Protein AF-A0A161MAV0-F1 (afdb_monomer)

Organism: Triatoma infestans (NCBI:txid30076)

pLDDT: mean 73.03, std 14.01, range [43.97, 93.0]

Mean predicted aligned error: 13.86 Å

Sequence (117 aa):
DIHTITRIKTATDKIKSKGMSLGLSEDTFGGTLKSGIAQFVALEMTRGSGRDNRAVSRYLPWLYNAPSTIQQGPREFLDCVAHMRLLSWLLIGALTHSALHSSPCFPVPQEASCHIA

Foldseek 3Di:
DVVVVVVVVVVLVVVVVVCPPPVDDPVCSVVVVLLQVLLVVLVVQVVPDDPPSVSCCVPVVVVVPDDDPPDDDPVVVVVVVVSVVSVVSNVSSNVVCCCVPPPHPPDQPPVCPVVPD

Radius of gyration: 18.52 Å; Cα contacts (8 Å, |Δi|>4): 48; chains: 1; bounding box: 43×50×41 Å

InterPr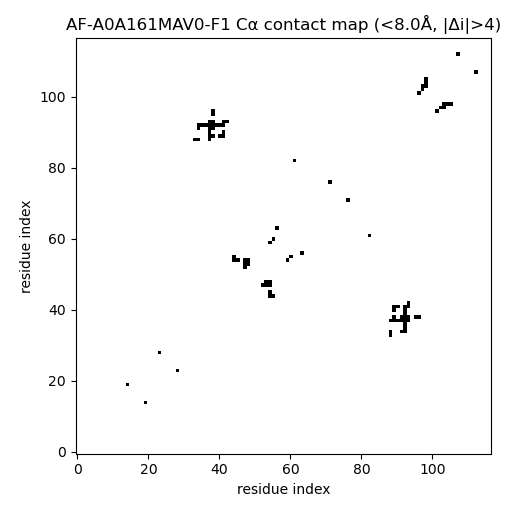o domains:
  IPR024855 UNC79 [PTHR21696] (1-117)
  IPR060043 UNC79, C-terminal domain [PF26723] (1-117)

Nearest PDB structures (foldseek):
  7w7g-assembly1_A  TM=6.757E-01  e=6.136E-06  Mus musculus

Secondary structure (DSSP, 8-state):
-HHHHHHHHHHHHHHHHTT------HHHHHHHHHHHHHHHHHHHHHHT-STT-HHHHHH-GGGGSPPPSS---HHHHHHHHHHHHHHHHHHHHHHHHHHHHSS--PPPPGGGGGG--

Structure (mmCIF, N/CA/C/O backbone):
data_AF-A0A161MAV0-F1
#
_entry.id   AF-A0A161MAV0-F1
#
loop_
_atom_site.group_PDB
_atom_site.id
_atom_site.type_symbol
_atom_site.label_atom_id
_atom_site.label_alt_id
_atom_site.label_comp_id
_atom_site.label_asym_id
_atom_site.label_entity_id
_atom_site.label_seq_id
_atom_site.pdbx_PDB_ins_code
_atom_site.Cartn_x
_atom_site.Cartn_y
_atom_site.Cartn_z
_atom_site.occupancy
_atom_site.B_iso_or_equiv
_atom_site.auth_seq_id
_atom_site.auth_comp_id
_atom_site.auth_asym_id
_atom_site.auth_atom_id
_atom_site.pdbx_PDB_model_num
ATOM 1 N N . ASP A 1 1 ? 2.713 -20.238 11.258 1.00 58.09 1 ASP A N 1
ATOM 2 C CA . ASP A 1 1 ? 3.651 -21.311 10.890 1.00 58.09 1 ASP A CA 1
ATOM 3 C C . ASP A 1 1 ? 5.071 -20.744 10.816 1.00 58.09 1 ASP A C 1
ATOM 5 O O . ASP A 1 1 ? 5.354 -19.909 9.961 1.00 58.09 1 ASP A O 1
ATOM 9 N N . ILE A 1 2 ? 5.936 -21.127 11.762 1.00 73.00 2 ILE A N 1
ATOM 10 C CA . ILE A 1 2 ? 7.314 -20.609 11.907 1.00 73.00 2 ILE A CA 1
ATOM 11 C C . ILE A 1 2 ? 8.143 -20.903 10.651 1.00 73.00 2 ILE A C 1
ATOM 13 O O . ILE A 1 2 ? 8.999 -20.112 10.259 1.00 73.00 2 ILE A O 1
ATOM 17 N N . HIS A 1 3 ? 7.825 -21.997 9.965 1.00 62.56 3 HIS A N 1
ATOM 18 C CA . HIS A 1 3 ? 8.533 -22.441 8.776 1.00 62.56 3 HIS A CA 1
ATOM 19 C C . HIS A 1 3 ? 8.392 -21.461 7.603 1.00 62.56 3 HIS A C 1
ATOM 21 O O . HIS A 1 3 ? 9.337 -21.241 6.839 1.00 62.56 3 HIS A O 1
ATOM 27 N N . THR A 1 4 ? 7.227 -20.825 7.484 1.00 69.19 4 THR A N 1
ATOM 28 C CA . THR A 1 4 ? 6.960 -19.788 6.483 1.00 69.19 4 THR A CA 1
ATOM 29 C C . THR A 1 4 ? 7.768 -18.514 6.764 1.00 69.19 4 THR A C 1
ATOM 31 O O . THR A 1 4 ? 8.375 -17.953 5.853 1.00 69.19 4 THR A O 1
ATOM 34 N N . ILE A 1 5 ? 7.863 -18.101 8.033 1.00 66.88 5 ILE A N 1
ATOM 35 C CA . ILE A 1 5 ? 8.639 -16.920 8.453 1.00 66.88 5 ILE A CA 1
ATOM 36 C C . ILE A 1 5 ? 10.134 -17.131 8.187 1.00 66.88 5 ILE A C 1
ATOM 38 O O . ILE A 1 5 ? 10.798 -16.253 7.632 1.00 66.88 5 ILE A O 1
ATOM 42 N N . THR A 1 6 ? 10.657 -18.317 8.503 1.00 73.31 6 THR A N 1
ATOM 43 C CA . 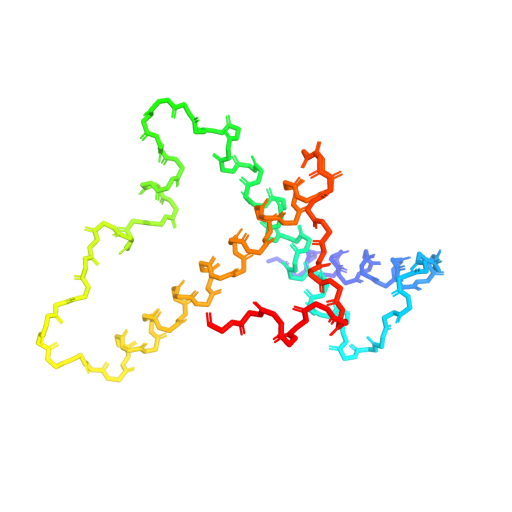THR A 1 6 ? 12.056 -18.669 8.232 1.00 73.31 6 THR A CA 1
ATOM 44 C C . THR A 1 6 ? 12.365 -18.611 6.738 1.00 73.31 6 THR A C 1
ATOM 46 O O . THR A 1 6 ? 13.380 -18.043 6.347 1.00 73.31 6 THR A O 1
ATOM 49 N N . ARG A 1 7 ? 11.463 -19.104 5.880 1.00 66.69 7 ARG A N 1
ATOM 50 C CA . ARG A 1 7 ? 11.635 -19.046 4.418 1.00 66.69 7 ARG A CA 1
ATOM 51 C C . ARG A 1 7 ? 11.658 -17.618 3.878 1.00 66.69 7 ARG A C 1
ATOM 53 O O . ARG A 1 7 ? 12.477 -17.325 3.009 1.00 66.69 7 ARG A O 1
ATOM 60 N N . ILE A 1 8 ? 10.808 -16.738 4.406 1.00 70.62 8 ILE A N 1
ATOM 61 C CA . ILE A 1 8 ? 10.791 -15.314 4.041 1.00 70.62 8 ILE A CA 1
ATOM 62 C C . ILE A 1 8 ? 12.113 -14.649 4.437 1.00 70.62 8 ILE A C 1
ATOM 64 O O . ILE A 1 8 ? 12.695 -13.913 3.639 1.00 70.62 8 ILE A O 1
ATOM 68 N N . LYS A 1 9 ? 12.632 -14.958 5.631 1.00 71.44 9 LYS A N 1
ATOM 69 C CA . LYS A 1 9 ? 13.924 -14.446 6.101 1.00 71.44 9 LYS A CA 1
ATOM 70 C C . LYS A 1 9 ? 15.078 -14.931 5.218 1.00 71.44 9 LYS A C 1
ATOM 72 O O . LYS A 1 9 ? 15.847 -14.121 4.721 1.00 71.44 9 LYS A O 1
ATOM 77 N N . THR A 1 10 ? 15.125 -16.223 4.894 1.00 73.44 10 THR A N 1
ATOM 78 C CA . THR A 1 10 ? 16.160 -16.772 4.003 1.00 73.44 10 THR A CA 1
ATOM 79 C C . THR A 1 10 ? 16.077 -16.211 2.579 1.00 73.44 10 THR A C 1
ATOM 81 O O . THR A 1 10 ? 17.105 -15.992 1.941 1.00 73.44 10 THR A O 1
ATOM 84 N N . ALA A 1 11 ? 14.873 -15.969 2.052 1.00 70.50 11 ALA A N 1
ATOM 85 C CA . ALA A 1 11 ? 14.700 -15.318 0.753 1.00 70.50 11 ALA A CA 1
ATOM 86 C C . ALA A 1 11 ? 15.204 -13.866 0.783 1.00 70.50 11 ALA A C 1
ATOM 88 O O . ALA A 1 11 ? 15.892 -13.431 -0.137 1.00 70.50 11 ALA A O 1
ATOM 89 N N . THR A 1 12 ? 14.926 -13.160 1.879 1.00 63.47 12 THR A N 1
ATOM 90 C CA . THR A 1 12 ? 15.392 -11.794 2.143 1.00 63.47 12 THR A CA 1
ATOM 91 C C . THR A 1 12 ? 16.921 -11.720 2.205 1.00 63.47 12 THR A C 1
ATOM 93 O O . THR A 1 12 ? 17.530 -10.901 1.516 1.00 63.47 12 THR A O 1
ATOM 96 N N . ASP A 1 13 ? 17.555 -12.642 2.931 1.00 66.31 13 ASP A N 1
ATOM 97 C CA . ASP A 1 13 ? 19.016 -12.735 3.034 1.00 66.31 13 ASP A CA 1
ATOM 98 C C . ASP A 1 13 ? 19.674 -13.070 1.682 1.00 66.31 13 ASP A C 1
ATOM 100 O O . ASP A 1 13 ? 20.731 -12.534 1.344 1.00 66.31 13 ASP A O 1
ATOM 104 N N . LYS A 1 14 ? 19.030 -13.903 0.852 1.00 65.75 14 LYS A N 1
ATOM 105 C CA . LYS A 1 14 ? 19.507 -14.208 -0.510 1.00 65.75 14 LYS A CA 1
ATOM 106 C C . LYS A 1 14 ? 19.402 -13.021 -1.467 1.00 65.75 14 LYS A C 1
ATOM 108 O O . LYS A 1 14 ? 20.247 -12.886 -2.349 1.00 65.75 14 LYS A O 1
ATOM 113 N N . ILE A 1 15 ? 18.387 -12.169 -1.317 1.00 63.81 15 ILE A N 1
ATOM 114 C CA . ILE A 1 15 ? 18.270 -10.925 -2.094 1.00 63.81 15 ILE A CA 1
ATOM 115 C C . ILE A 1 15 ? 19.390 -9.954 -1.686 1.00 63.81 15 ILE A C 1
ATOM 117 O O . ILE A 1 15 ? 20.016 -9.357 -2.561 1.00 63.81 15 ILE A O 1
ATOM 121 N N . LYS A 1 16 ? 19.715 -9.882 -0.384 1.00 57.41 16 LYS A N 1
ATOM 122 C CA . LYS A 1 16 ? 20.852 -9.110 0.154 1.00 57.41 16 LYS A CA 1
ATOM 123 C C . LYS A 1 16 ? 22.197 -9.595 -0.407 1.00 57.41 16 LYS A C 1
ATOM 125 O O . LYS A 1 16 ? 23.026 -8.775 -0.790 1.00 57.41 16 LYS A O 1
ATOM 130 N N . SER A 1 17 ? 22.410 -10.912 -0.508 1.00 55.41 17 SER A N 1
ATOM 131 C CA . SER A 1 17 ? 23.691 -11.481 -0.960 1.00 55.41 17 SER A CA 1
ATOM 132 C C . SER A 1 17 ? 23.916 -11.417 -2.474 1.00 55.41 17 SER A C 1
ATOM 134 O O . SER A 1 17 ? 25.057 -11.501 -2.920 1.00 55.41 17 SER A O 1
ATOM 136 N N . LYS A 1 18 ? 22.852 -11.314 -3.282 1.00 54.06 18 LYS A N 1
ATOM 137 C CA . LYS A 1 18 ? 22.948 -11.331 -4.753 1.00 54.06 18 LYS A CA 1
ATOM 138 C C . LYS A 1 18 ? 23.296 -9.985 -5.387 1.00 54.06 18 LYS A C 1
ATOM 140 O O . LYS A 1 18 ? 23.322 -9.910 -6.611 1.00 54.06 18 LYS A O 1
ATOM 145 N N . GLY A 1 19 ? 23.568 -8.950 -4.590 1.00 47.38 19 GLY A N 1
ATOM 146 C CA . GLY A 1 19 ? 24.048 -7.671 -5.112 1.00 47.38 19 GLY A CA 1
ATOM 147 C C . GLY A 1 19 ? 23.122 -7.080 -6.175 1.00 47.38 19 GLY A C 1
ATOM 148 O O . GLY A 1 19 ? 23.603 -6.485 -7.134 1.00 47.38 19 GLY A O 1
ATOM 149 N N . MET A 1 20 ? 21.801 -7.260 -6.035 1.00 46.12 20 MET A N 1
ATOM 150 C CA . MET A 1 20 ? 20.849 -6.476 -6.815 1.00 46.12 20 MET A CA 1
ATOM 151 C C . MET A 1 20 ? 21.056 -5.034 -6.354 1.00 46.12 20 MET A C 1
ATOM 153 O O . MET A 1 20 ? 20.668 -4.664 -5.246 1.00 46.12 20 MET A O 1
ATOM 157 N N . SER A 1 21 ? 21.820 -4.283 -7.140 1.00 43.97 21 SER A N 1
ATOM 158 C CA . SER A 1 21 ? 22.362 -2.972 -6.810 1.00 43.97 21 SER A CA 1
ATOM 159 C C . SER A 1 21 ? 21.252 -1.923 -6.756 1.00 43.97 21 SER A C 1
ATOM 161 O O . SER A 1 21 ? 21.164 -1.060 -7.622 1.00 43.97 21 SER A O 1
ATOM 163 N N . LEU A 1 22 ? 20.386 -1.984 -5.745 1.00 49.78 22 LEU A N 1
ATOM 164 C CA . LEU A 1 22 ? 19.522 -0.853 -5.409 1.00 49.78 22 LEU A CA 1
ATOM 165 C C . LEU A 1 22 ? 20.225 0.152 -4.479 1.00 49.78 22 LEU A C 1
ATOM 167 O O . LEU A 1 22 ? 19.621 1.159 -4.138 1.00 49.78 22 LEU A O 1
ATOM 171 N N . GLY A 1 23 ? 21.481 -0.082 -4.067 1.00 44.66 23 GLY A N 1
ATOM 172 C CA . GLY A 1 23 ? 22.222 0.874 -3.231 1.00 44.66 23 GLY A CA 1
ATOM 173 C C . GLY A 1 23 ? 21.481 1.236 -1.938 1.00 44.66 23 GLY A C 1
ATOM 174 O O . GLY A 1 23 ? 21.492 2.386 -1.517 1.00 44.66 23 GLY A O 1
ATOM 175 N N . LEU A 1 24 ? 20.762 0.280 -1.344 1.00 47.09 24 LEU A N 1
ATOM 176 C CA . LEU A 1 24 ? 19.890 0.551 -0.205 1.00 47.09 24 LEU A CA 1
ATOM 177 C C . LEU A 1 24 ? 20.675 0.401 1.093 1.00 47.09 24 LEU A C 1
ATOM 179 O O . LEU A 1 24 ? 21.183 -0.684 1.381 1.00 47.09 24 LEU A O 1
ATOM 183 N N . SER A 1 25 ? 20.723 1.477 1.884 1.00 56.69 25 SER A N 1
ATOM 184 C CA . SER A 1 25 ? 21.110 1.409 3.298 1.00 56.69 25 SER A CA 1
ATOM 185 C C . SER A 1 25 ? 20.221 0.397 4.033 1.00 56.69 25 SER A C 1
ATOM 187 O O . SER A 1 25 ? 19.073 0.160 3.633 1.00 56.69 25 SER A O 1
ATOM 189 N N . GLU A 1 26 ? 20.716 -0.181 5.129 1.00 59.69 26 GLU A N 1
ATOM 190 C CA . GLU A 1 26 ? 19.939 -1.092 5.985 1.00 59.69 26 GLU A CA 1
ATOM 191 C C . GLU A 1 26 ? 18.624 -0.433 6.460 1.00 59.69 26 GLU A C 1
ATOM 193 O O . GLU A 1 26 ? 17.582 -1.088 6.527 1.00 59.69 26 GLU A O 1
ATOM 198 N N . ASP A 1 27 ? 18.639 0.895 6.617 1.00 65.81 27 ASP A N 1
ATOM 199 C CA . ASP A 1 27 ? 17.485 1.732 6.969 1.00 65.81 27 ASP A CA 1
ATOM 200 C C . ASP A 1 27 ? 16.407 1.802 5.870 1.00 65.81 27 ASP A C 1
ATOM 202 O O . ASP A 1 27 ? 15.226 2.025 6.144 1.00 65.81 27 ASP A O 1
ATOM 206 N N . THR A 1 28 ? 16.786 1.611 4.604 1.00 63.78 28 THR A N 1
ATOM 207 C CA . THR A 1 28 ? 15.900 1.788 3.436 1.00 63.78 28 THR A CA 1
ATOM 208 C C . THR A 1 28 ? 15.335 0.461 2.925 1.00 63.78 28 THR A C 1
ATOM 210 O O . THR A 1 28 ? 14.320 0.433 2.216 1.00 63.78 28 THR A O 1
ATOM 213 N N . PHE A 1 29 ? 15.951 -0.660 3.311 1.00 72.12 29 PHE A N 1
ATOM 214 C CA . PHE A 1 29 ? 15.557 -1.997 2.869 1.00 72.12 29 PHE A CA 1
ATOM 215 C C . PHE A 1 29 ? 14.097 -2.322 3.223 1.00 72.12 29 PHE A C 1
ATOM 217 O O . PHE A 1 29 ? 13.315 -2.731 2.361 1.00 72.12 29 PHE A O 1
ATOM 224 N N . GLY A 1 30 ? 13.697 -2.067 4.473 1.00 75.56 30 GLY A N 1
ATOM 225 C CA . GLY A 1 30 ? 12.327 -2.312 4.930 1.00 75.56 30 GLY A CA 1
ATOM 226 C C . GLY A 1 30 ? 11.283 -1.473 4.184 1.00 75.56 30 GLY A C 1
ATOM 227 O O . GLY A 1 30 ? 10.181 -1.957 3.919 1.00 75.56 30 GLY A O 1
ATOM 228 N N . GLY A 1 31 ? 11.630 -0.239 3.806 1.00 78.12 31 GLY A N 1
ATOM 229 C CA . GLY A 1 31 ? 10.773 0.634 2.999 1.00 78.12 31 GLY A CA 1
ATOM 230 C C . GLY A 1 31 ? 10.607 0.124 1.567 1.00 78.12 31 GLY A C 1
ATOM 231 O O . GLY A 1 31 ? 9.488 0.059 1.061 1.00 78.12 31 GLY A O 1
ATOM 232 N N . THR A 1 32 ? 11.699 -0.324 0.945 1.00 76.75 32 THR A N 1
ATOM 233 C CA . THR A 1 32 ? 11.671 -0.867 -0.423 1.00 76.75 32 THR A CA 1
ATOM 234 C C . THR A 1 32 ? 10.879 -2.169 -0.496 1.00 76.75 32 THR A C 1
ATOM 236 O O . THR A 1 32 ? 10.048 -2.336 -1.387 1.00 76.75 32 THR A O 1
ATOM 239 N N . LEU A 1 33 ? 11.067 -3.068 0.475 1.00 82.00 33 LEU A N 1
ATOM 240 C CA . LEU A 1 33 ? 10.298 -4.310 0.554 1.00 82.00 33 LEU A CA 1
ATOM 241 C C . LEU A 1 33 ? 8.795 -4.031 0.705 1.00 82.00 33 LEU A C 1
ATOM 243 O O . LEU A 1 33 ? 7.986 -4.629 -0.004 1.00 82.00 33 LEU A O 1
ATOM 247 N N . LYS A 1 34 ? 8.416 -3.093 1.584 1.00 79.31 34 LYS A N 1
ATOM 248 C CA . LYS A 1 34 ? 7.017 -2.658 1.733 1.00 79.31 34 LYS A CA 1
ATOM 249 C C . LYS A 1 34 ? 6.456 -2.088 0.432 1.00 79.31 34 LYS A C 1
ATOM 251 O O . LYS A 1 34 ? 5.334 -2.432 0.074 1.00 79.31 34 LYS A O 1
ATOM 256 N N . SER A 1 35 ? 7.238 -1.277 -0.281 1.00 78.56 35 SER A N 1
ATOM 257 C CA . SER A 1 35 ? 6.847 -0.713 -1.578 1.0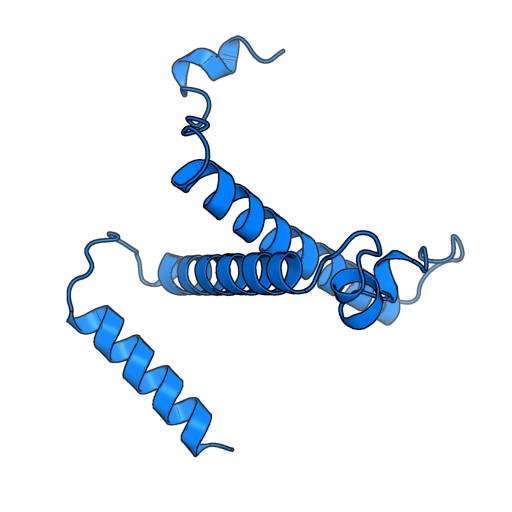0 78.56 35 SER A CA 1
ATOM 258 C C . SER A 1 35 ? 6.591 -1.803 -2.625 1.00 78.56 35 SER A C 1
ATOM 260 O O . SER A 1 35 ? 5.525 -1.828 -3.235 1.00 78.56 35 SER A O 1
ATOM 262 N N . GLY A 1 36 ? 7.506 -2.769 -2.770 1.00 82.00 36 GLY A N 1
ATOM 263 C CA . GLY A 1 36 ? 7.347 -3.881 -3.715 1.00 82.00 36 GLY A CA 1
ATOM 264 C C . GLY A 1 36 ? 6.141 -4.773 -3.399 1.00 82.00 36 GLY A C 1
ATOM 265 O O . GLY A 1 36 ? 5.395 -5.155 -4.300 1.00 82.00 36 GLY A O 1
ATOM 266 N N . ILE A 1 37 ? 5.886 -5.050 -2.115 1.00 86.81 37 ILE A N 1
ATOM 267 C CA . ILE A 1 37 ? 4.673 -5.769 -1.691 1.00 86.81 37 ILE A CA 1
ATOM 268 C C . ILE A 1 37 ? 3.425 -4.956 -2.039 1.00 86.81 37 ILE A C 1
ATOM 270 O O . ILE A 1 37 ? 2.465 -5.507 -2.572 1.00 86.81 37 ILE A O 1
ATOM 274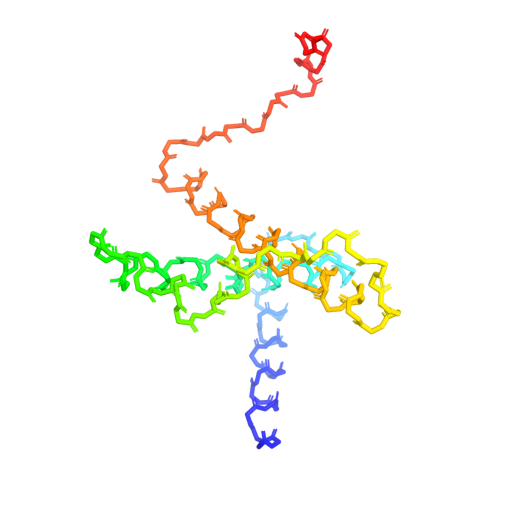 N N . ALA A 1 38 ? 3.425 -3.651 -1.770 1.00 87.19 38 ALA A N 1
ATOM 275 C CA . ALA A 1 38 ? 2.282 -2.801 -2.072 1.00 87.19 38 ALA A CA 1
ATOM 276 C C . ALA A 1 38 ? 2.001 -2.713 -3.580 1.00 87.19 38 ALA A C 1
ATOM 278 O O . ALA A 1 38 ? 0.841 -2.752 -3.987 1.00 87.19 38 ALA A O 1
ATOM 279 N N . GLN A 1 39 ? 3.049 -2.671 -4.407 1.00 86.38 39 GLN A N 1
ATOM 280 C CA . GLN A 1 39 ? 2.945 -2.737 -5.863 1.00 86.38 39 GLN A CA 1
ATOM 281 C C . GLN A 1 39 ? 2.297 -4.049 -6.322 1.00 86.38 39 GLN A C 1
ATOM 283 O O . GLN A 1 39 ? 1.361 -4.029 -7.121 1.00 86.38 39 GLN A O 1
ATOM 288 N N . PHE A 1 40 ? 2.748 -5.184 -5.780 1.00 85.62 40 PHE A N 1
ATOM 289 C CA . PHE A 1 40 ? 2.158 -6.491 -6.070 1.00 85.62 40 PHE A CA 1
ATOM 290 C C . PHE A 1 40 ? 0.680 -6.559 -5.658 1.00 85.62 40 PHE A C 1
ATOM 292 O O . PHE A 1 40 ? -0.162 -6.980 -6.445 1.00 85.62 40 PHE A O 1
ATOM 299 N N . VAL A 1 41 ? 0.340 -6.095 -4.451 1.00 88.12 41 VAL A N 1
ATOM 300 C CA . VAL A 1 41 ? -1.049 -6.093 -3.965 1.00 88.12 41 VAL A CA 1
ATOM 301 C C . VAL A 1 41 ? -1.939 -5.202 -4.834 1.00 88.12 41 VAL A C 1
ATOM 303 O O . VAL A 1 41 ? -3.048 -5.610 -5.172 1.00 88.12 41 VAL A O 1
ATOM 306 N N . ALA A 1 42 ? -1.463 -4.020 -5.236 1.00 86.50 42 ALA A N 1
ATOM 307 C CA . ALA A 1 42 ? -2.201 -3.141 -6.141 1.00 86.50 42 ALA A CA 1
ATOM 308 C C . ALA A 1 42 ? -2.502 -3.832 -7.481 1.00 86.50 42 ALA A C 1
ATOM 310 O O . ALA A 1 42 ? -3.632 -3.770 -7.960 1.00 86.50 42 ALA A O 1
ATOM 311 N N . LEU A 1 43 ? -1.529 -4.548 -8.051 1.00 84.31 43 LEU A N 1
ATOM 312 C CA . LEU A 1 43 ? -1.717 -5.330 -9.276 1.00 84.31 43 LEU A CA 1
ATOM 313 C C . LEU A 1 43 ? -2.714 -6.474 -9.110 1.00 84.31 43 LEU A C 1
ATOM 315 O O . LEU A 1 43 ? -3.576 -6.679 -9.962 1.00 84.31 43 LEU A O 1
ATOM 319 N N . GLU A 1 44 ? -2.639 -7.215 -8.011 1.00 84.62 44 GLU A N 1
ATOM 320 C CA . GLU A 1 44 ? -3.612 -8.275 -7.745 1.00 84.62 44 GLU A CA 1
ATOM 321 C C . GLU A 1 44 ? -5.030 -7.708 -7.589 1.00 84.62 44 GLU A C 1
ATOM 323 O O . GLU A 1 44 ? -5.996 -8.294 -8.088 1.00 84.62 44 GLU A O 1
ATOM 328 N N . MET A 1 45 ? -5.165 -6.519 -6.990 1.00 83.75 45 MET A N 1
ATOM 329 C CA . MET A 1 45 ? -6.446 -5.819 -6.927 1.00 83.75 45 MET A CA 1
ATOM 330 C C . MET A 1 45 ? -6.971 -5.440 -8.317 1.00 83.75 45 MET A C 1
ATOM 332 O O . MET A 1 45 ? -8.169 -5.607 -8.546 1.00 83.75 45 MET A O 1
ATOM 336 N N . THR A 1 46 ? -6.129 -5.001 -9.263 1.00 78.81 46 THR A N 1
ATOM 337 C CA . THR A 1 46 ? -6.591 -4.668 -10.627 1.00 78.81 46 THR A CA 1
ATOM 338 C C . THR A 1 46 ? -6.993 -5.903 -11.432 1.00 78.81 46 THR A C 1
ATOM 340 O O . THR A 1 46 ? -7.980 -5.854 -12.163 1.00 78.81 46 THR A O 1
ATOM 343 N N . ARG A 1 47 ? -6.309 -7.040 -11.253 1.00 75.38 47 ARG A N 1
ATOM 344 C CA . ARG A 1 47 ? -6.616 -8.308 -11.948 1.00 75.38 47 ARG A CA 1
ATOM 345 C C . ARG A 1 47 ? -7.999 -8.863 -11.602 1.00 75.38 47 ARG A C 1
ATOM 347 O O . ARG A 1 47 ? -8.648 -9.468 -12.451 1.00 75.38 47 ARG A O 1
ATOM 354 N N . GLY A 1 48 ? -8.452 -8.653 -10.365 1.00 63.19 48 GLY A N 1
ATOM 355 C CA . GLY A 1 48 ? -9.794 -9.025 -9.903 1.00 63.19 48 GLY A CA 1
ATOM 356 C C . GLY A 1 48 ? -10.845 -7.916 -10.040 1.00 63.19 48 GLY A C 1
ATOM 357 O O . GLY A 1 48 ? -12.021 -8.150 -9.744 1.00 63.19 48 GLY A O 1
ATOM 358 N N . SER A 1 49 ? -10.444 -6.712 -10.458 1.00 59.47 49 SER A N 1
ATOM 359 C CA . SER A 1 49 ? -11.316 -5.542 -10.551 1.00 59.47 49 SER A CA 1
ATOM 360 C C . SER A 1 49 ? -11.906 -5.416 -11.954 1.00 59.47 49 SER A C 1
ATOM 362 O O . SER A 1 49 ? -11.446 -4.640 -12.784 1.00 59.47 49 SER A O 1
ATOM 364 N N . GLY A 1 50 ? -12.966 -6.182 -12.218 1.00 65.25 50 GLY A N 1
ATOM 365 C CA . GLY A 1 50 ? -13.908 -5.843 -13.290 1.00 65.25 50 GLY A CA 1
ATOM 366 C C . GLY A 1 50 ? -14.675 -4.542 -12.986 1.00 65.25 50 GLY A C 1
ATOM 367 O O . GLY A 1 50 ? -14.343 -3.809 -12.055 1.00 65.25 50 GLY A O 1
ATOM 368 N N . ARG A 1 51 ? -15.765 -4.284 -13.721 1.00 59.72 51 ARG A N 1
ATOM 369 C CA . ARG A 1 51 ? -16.595 -3.058 -13.631 1.00 59.72 51 ARG A CA 1
ATOM 370 C C . ARG A 1 51 ? -17.126 -2.719 -12.217 1.00 59.72 51 ARG A C 1
ATOM 372 O O . ARG A 1 51 ? -17.485 -1.574 -11.974 1.00 59.72 51 ARG A O 1
ATOM 379 N N . ASP A 1 52 ? -17.110 -3.678 -11.287 1.00 68.06 52 ASP A N 1
ATOM 380 C CA . ASP A 1 52 ? -17.738 -3.579 -9.960 1.00 68.06 52 ASP A CA 1
ATOM 381 C C . ASP A 1 52 ? -16.762 -3.350 -8.784 1.00 68.06 52 ASP A C 1
ATOM 383 O O . ASP A 1 52 ? -17.187 -3.415 -7.634 1.00 68.06 52 ASP A O 1
ATOM 387 N N . ASN A 1 53 ? -15.457 -3.140 -9.012 1.00 75.00 53 ASN A N 1
ATOM 388 C CA . ASN A 1 53 ? -14.468 -2.877 -7.940 1.00 75.00 53 ASN A CA 1
ATOM 389 C C . ASN A 1 53 ? -14.474 -3.895 -6.766 1.00 75.00 53 ASN A C 1
ATOM 391 O O . ASN A 1 53 ? -14.150 -3.555 -5.627 1.00 75.00 53 ASN A O 1
ATOM 395 N N . ARG A 1 54 ? -14.814 -5.170 -7.022 1.00 80.81 54 ARG A N 1
ATOM 396 C CA . ARG A 1 54 ? -15.045 -6.197 -5.977 1.00 80.81 54 ARG A CA 1
ATOM 397 C C . ARG A 1 54 ? -13.884 -6.381 -4.998 1.00 80.81 54 ARG A C 1
ATOM 399 O O . ARG A 1 54 ? -14.111 -6.718 -3.838 1.00 80.81 54 ARG A O 1
ATOM 406 N N . ALA A 1 55 ? -12.648 -6.190 -5.458 1.00 83.56 55 ALA A N 1
ATOM 407 C CA . ALA A 1 55 ? -11.463 -6.285 -4.611 1.00 83.56 55 ALA A CA 1
ATOM 408 C C . ALA A 1 55 ? -11.464 -5.207 -3.512 1.00 83.56 55 ALA A C 1
ATOM 410 O O . ALA A 1 55 ? -11.182 -5.515 -2.355 1.00 83.56 55 ALA A O 1
ATOM 411 N N . VAL A 1 56 ? -11.863 -3.975 -3.843 1.00 85.75 56 VAL A N 1
ATOM 412 C CA . VAL A 1 56 ? -11.937 -2.862 -2.886 1.00 85.75 56 VAL A CA 1
ATOM 413 C C . VAL A 1 56 ? -13.003 -3.148 -1.832 1.00 85.75 56 VAL A C 1
ATOM 415 O O . VAL A 1 56 ? -12.710 -3.092 -0.643 1.00 85.75 56 VAL A O 1
ATOM 418 N N . SER A 1 57 ? -14.204 -3.566 -2.238 1.00 86.50 57 SER A N 1
ATOM 419 C CA . SER A 1 57 ? -15.277 -3.909 -1.291 1.00 86.50 57 SER A CA 1
ATOM 420 C C . SER A 1 57 ? -14.933 -5.088 -0.380 1.00 86.50 57 SER A C 1
ATOM 422 O O . SER A 1 57 ? -15.368 -5.116 0.767 1.00 86.50 57 SER A O 1
ATOM 424 N N . ARG A 1 58 ? -14.141 -6.056 -0.860 1.00 86.62 58 ARG A N 1
ATOM 425 C CA . ARG A 1 58 ? -13.740 -7.229 -0.069 1.00 86.62 58 ARG A CA 1
ATOM 426 C C . ARG A 1 58 ? -12.621 -6.925 0.925 1.00 86.62 58 ARG A C 1
ATOM 428 O O . ARG A 1 58 ? -12.691 -7.380 2.061 1.00 86.62 58 ARG A O 1
ATOM 435 N N . TYR A 1 59 ? -11.571 -6.235 0.485 1.00 88.00 59 TYR A N 1
ATOM 436 C CA . TYR A 1 59 ? -10.343 -6.075 1.272 1.00 88.00 59 TYR A CA 1
ATOM 437 C C . TYR A 1 59 ? -10.256 -4.730 1.994 1.00 88.00 59 TYR A C 1
ATOM 439 O O . TYR A 1 59 ? -9.541 -4.620 2.987 1.00 88.00 59 TYR A O 1
ATOM 447 N N . LEU A 1 60 ? -10.995 -3.723 1.526 1.00 91.44 60 LEU A N 1
ATOM 448 C CA . LEU A 1 60 ? -11.020 -2.370 2.080 1.00 91.44 60 LEU A CA 1
ATOM 449 C C . LEU A 1 60 ? -12.465 -1.917 2.389 1.00 91.44 60 LEU A C 1
ATOM 451 O O . LEU A 1 60 ? -12.858 -0.815 2.003 1.00 91.44 60 LEU A O 1
ATOM 455 N N . PRO A 1 61 ? -13.286 -2.727 3.090 1.00 89.12 61 PRO A N 1
ATOM 456 C CA . PRO A 1 61 ? -14.686 -2.380 3.363 1.00 89.12 61 PRO A CA 1
ATOM 457 C C . PRO A 1 61 ? -14.825 -1.107 4.211 1.00 89.12 61 PRO A C 1
ATOM 459 O O . PRO A 1 61 ? -15.842 -0.422 4.151 1.00 89.12 61 PRO A O 1
ATOM 462 N N . TRP A 1 62 ? -13.787 -0.764 4.977 1.00 89.44 62 TRP A N 1
ATOM 463 C CA . TRP A 1 62 ? -13.707 0.456 5.775 1.00 89.44 62 TRP A CA 1
ATOM 464 C C . TRP A 1 62 ? -13.702 1.736 4.926 1.00 89.44 62 TRP A C 1
ATOM 466 O O . TRP A 1 62 ? -14.072 2.781 5.441 1.00 89.44 62 TRP A O 1
ATOM 476 N N . LEU A 1 63 ? -13.367 1.681 3.629 1.00 88.62 63 LEU A N 1
ATOM 477 C CA . LEU A 1 63 ? -13.470 2.848 2.739 1.00 88.62 63 LEU A CA 1
ATOM 478 C C . LEU A 1 63 ? -14.918 3.289 2.500 1.00 88.62 63 LEU A C 1
ATOM 480 O O . LEU A 1 63 ? -15.165 4.464 2.249 1.00 88.62 63 LEU A O 1
ATOM 484 N N . TYR A 1 64 ? -15.87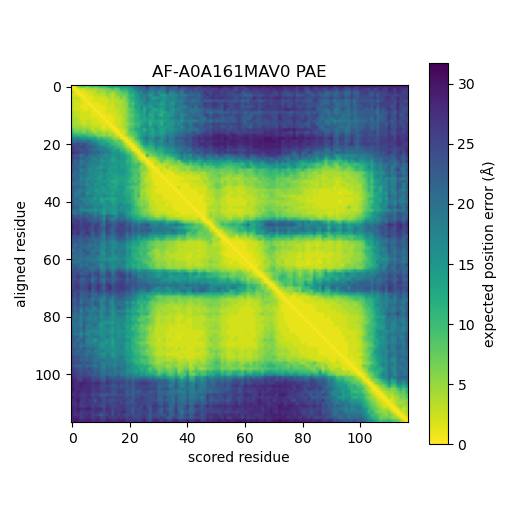1 2.358 2.566 1.00 86.44 64 TYR A N 1
ATOM 485 C CA . TYR A 1 64 ? -17.291 2.651 2.352 1.00 86.44 64 TYR A CA 1
ATOM 486 C C . TYR A 1 64 ? -17.998 3.128 3.624 1.00 86.44 64 TYR A C 1
ATOM 488 O O . TYR A 1 64 ? -19.118 3.625 3.551 1.00 86.44 64 TYR A O 1
ATOM 496 N N . ASN A 1 65 ? -17.347 2.996 4.781 1.00 82.50 65 ASN A N 1
ATOM 497 C CA . ASN A 1 65 ? -17.884 3.399 6.071 1.00 82.50 65 ASN A CA 1
ATOM 498 C C . ASN A 1 65 ? -17.070 4.585 6.587 1.00 82.50 65 ASN A C 1
ATOM 500 O O . ASN A 1 65 ? -16.029 4.406 7.217 1.00 82.50 65 ASN A O 1
ATOM 504 N N . ALA A 1 66 ? -17.535 5.800 6.294 1.00 73.38 66 ALA A N 1
ATOM 505 C CA . ALA A 1 66 ? -16.891 7.001 6.807 1.00 73.38 66 ALA A CA 1
ATOM 506 C C . ALA A 1 66 ? -16.870 6.976 8.351 1.00 73.38 66 ALA A C 1
ATOM 508 O O . ALA A 1 66 ? -17.890 6.628 8.959 1.00 73.38 66 ALA A O 1
ATOM 509 N N . PRO A 1 67 ? -15.747 7.353 8.995 1.00 71.12 67 PRO A N 1
ATOM 510 C CA . PRO A 1 67 ? -15.707 7.546 10.439 1.00 71.12 67 PRO A CA 1
ATOM 511 C C . PRO A 1 67 ? -16.826 8.501 10.863 1.00 71.12 67 PRO A C 1
ATOM 513 O O . PRO A 1 67 ? -17.004 9.559 10.257 1.00 71.12 67 PRO A O 1
ATOM 516 N N . SER A 1 68 ? -17.602 8.135 11.885 1.00 68.88 68 SER A N 1
ATOM 517 C CA . SER A 1 68 ? -18.638 9.018 12.419 1.00 68.88 68 SER A CA 1
ATOM 518 C C . SER A 1 68 ? -18.012 10.324 12.912 1.00 68.88 68 SER A C 1
ATOM 520 O O . SER A 1 68 ? -16.968 10.297 13.556 1.00 68.88 68 SER A O 1
ATOM 522 N N . THR A 1 69 ? -18.678 11.458 12.685 1.00 69.00 69 THR A N 1
ATOM 523 C CA . THR A 1 69 ? -18.247 12.788 13.168 1.00 69.00 69 THR A CA 1
ATOM 524 C C . THR A 1 69 ? -18.246 12.924 14.696 1.00 69.00 69 THR A C 1
ATOM 526 O O . THR A 1 69 ? -17.799 13.935 15.232 1.00 69.00 69 THR A O 1
ATOM 529 N N . ILE A 1 70 ? -18.749 11.911 15.403 1.00 69.88 70 ILE A N 1
ATOM 530 C CA . ILE A 1 70 ? -18.727 11.808 16.858 1.00 69.88 70 ILE A CA 1
ATOM 531 C C . ILE A 1 70 ? -17.309 11.450 17.312 1.00 69.88 70 ILE A C 1
ATOM 533 O O . ILE A 1 70 ? -16.646 10.613 16.705 1.00 69.88 70 ILE A O 1
ATOM 537 N N . GLN A 1 71 ? -16.873 12.105 18.389 1.00 67.06 71 GLN A N 1
ATOM 538 C CA . GLN A 1 71 ? -15.557 11.989 19.009 1.00 67.06 71 GLN A CA 1
ATOM 539 C C . GLN A 1 71 ? -15.101 10.525 19.116 1.00 67.06 71 GLN A C 1
ATOM 541 O O . GLN A 1 71 ? -15.590 9.769 19.953 1.00 67.06 71 GLN A O 1
ATOM 546 N N . GLN A 1 72 ? -14.171 10.140 18.240 1.00 74.56 72 GLN A N 1
ATOM 547 C CA . GLN A 1 72 ? -13.640 8.785 18.186 1.00 74.56 72 GLN A CA 1
ATOM 548 C C . GLN A 1 72 ? -12.726 8.525 19.384 1.00 74.56 72 GLN A C 1
ATOM 550 O O . GLN A 1 72 ? -11.890 9.357 19.751 1.00 74.56 72 GLN A O 1
ATOM 555 N N . GLY A 1 73 ? -12.885 7.363 20.004 1.00 85.31 73 GLY A N 1
ATOM 556 C CA . GLY A 1 73 ? -12.016 6.898 21.068 1.00 85.31 73 GLY A CA 1
ATOM 557 C C . GLY A 1 73 ? -10.583 6.647 20.569 1.00 85.31 73 GLY A C 1
ATOM 558 O O . GLY A 1 73 ? -10.353 6.449 19.372 1.00 85.31 73 GLY A O 1
ATOM 559 N N . PRO A 1 74 ? -9.591 6.575 21.478 1.00 87.69 74 PRO A N 1
ATOM 560 C CA . PRO A 1 74 ? -8.179 6.402 21.115 1.00 87.69 74 PRO A CA 1
ATOM 561 C C . PRO A 1 74 ? -7.900 5.192 20.212 1.00 87.69 74 PRO A C 1
ATOM 563 O O . PRO A 1 74 ? -7.007 5.231 19.370 1.00 87.69 74 PRO A O 1
ATOM 566 N N . ARG A 1 75 ? -8.672 4.112 20.371 1.00 87.62 75 ARG A N 1
ATOM 567 C CA . ARG A 1 75 ? -8.535 2.888 19.572 1.00 87.62 75 ARG A CA 1
ATOM 568 C C . ARG A 1 75 ? -8.995 3.080 18.127 1.00 87.62 75 ARG A C 1
ATOM 570 O O . ARG A 1 75 ? -8.289 2.686 17.209 1.00 87.62 75 ARG A O 1
ATOM 577 N N . GLU A 1 76 ? -10.142 3.721 17.936 1.00 85.69 76 GLU A N 1
ATOM 578 C CA . GLU A 1 76 ? -10.726 3.981 16.616 1.00 85.69 76 GLU A CA 1
ATOM 579 C C . GLU A 1 76 ? -9.844 4.939 15.811 1.00 85.69 76 GLU A C 1
ATOM 581 O O . GLU A 1 76 ? -9.644 4.746 14.613 1.00 85.69 76 GLU A O 1
ATOM 586 N N . PHE A 1 77 ? -9.235 5.919 16.487 1.00 85.75 77 PHE A N 1
ATOM 587 C CA . PHE A 1 77 ? -8.236 6.796 15.882 1.00 85.75 77 PHE A CA 1
ATOM 588 C C . PHE A 1 77 ? -7.011 6.018 15.381 1.00 85.75 77 PHE A C 1
ATOM 590 O O . PHE A 1 77 ? -6.575 6.214 14.245 1.00 85.75 77 PHE A O 1
ATOM 597 N N . LEU A 1 78 ? -6.462 5.111 16.198 1.00 89.75 78 LEU A N 1
ATOM 598 C CA . LEU A 1 78 ? -5.322 4.279 15.798 1.00 89.75 78 LEU A CA 1
ATOM 599 C C . LEU A 1 78 ? -5.659 3.378 14.604 1.00 89.75 78 LEU A C 1
ATOM 601 O O . LEU A 1 78 ? -4.845 3.274 13.683 1.00 89.75 78 LEU A O 1
ATOM 605 N N . ASP A 1 79 ? -6.854 2.786 14.588 1.00 89.31 79 ASP A N 1
ATOM 606 C CA . ASP A 1 79 ? -7.331 1.979 13.461 1.00 89.31 79 ASP A CA 1
ATOM 607 C C . ASP A 1 79 ? -7.481 2.834 12.191 1.00 89.31 79 ASP A C 1
ATOM 609 O O . ASP A 1 79 ? -7.021 2.436 11.119 1.00 89.31 79 ASP A O 1
ATOM 613 N N . CYS A 1 80 ? -8.015 4.057 12.299 1.00 89.19 80 CYS A N 1
ATOM 614 C CA . CYS A 1 80 ? -8.075 4.999 11.178 1.00 89.19 80 CYS A CA 1
ATOM 615 C C . CYS A 1 80 ? -6.680 5.340 10.636 1.00 89.19 80 CYS A C 1
ATOM 617 O O . CYS A 1 80 ? -6.456 5.289 9.425 1.00 89.19 80 CYS A O 1
ATOM 619 N N . VAL A 1 81 ? -5.710 5.630 11.508 1.00 90.81 81 VAL A N 1
ATOM 620 C CA . VAL A 1 81 ? -4.322 5.895 11.093 1.00 90.81 81 VAL A CA 1
ATOM 621 C C . VAL A 1 81 ? -3.711 4.673 10.404 1.00 90.81 81 VAL A C 1
ATOM 623 O O . VAL A 1 81 ? -2.999 4.820 9.405 1.00 90.81 81 VAL A O 1
ATOM 626 N N . ALA A 1 82 ? -3.987 3.465 10.898 1.00 91.19 82 ALA A N 1
ATOM 627 C CA . ALA A 1 82 ? -3.522 2.231 10.278 1.00 91.19 82 ALA A CA 1
ATOM 628 C C . ALA A 1 82 ? -4.118 2.037 8.872 1.00 91.19 82 ALA A C 1
ATOM 630 O O . ALA A 1 82 ? -3.373 1.723 7.939 1.00 91.19 82 ALA A O 1
ATOM 631 N N . HIS A 1 83 ? -5.418 2.295 8.697 1.00 92.50 83 HIS A N 1
ATOM 632 C CA . HIS A 1 83 ? -6.090 2.258 7.395 1.00 92.50 83 HIS A CA 1
ATOM 633 C C . HIS A 1 83 ? -5.513 3.282 6.413 1.00 92.50 83 HIS A C 1
ATOM 635 O O . HIS A 1 83 ? -5.165 2.924 5.285 1.00 92.50 83 HIS A O 1
ATOM 641 N N . MET A 1 84 ? -5.328 4.531 6.848 1.00 93.00 84 MET A N 1
ATOM 642 C CA . MET A 1 84 ? -4.730 5.577 6.013 1.00 93.00 84 MET A CA 1
ATOM 643 C C . MET A 1 84 ? -3.302 5.216 5.606 1.00 93.00 84 MET A C 1
ATOM 645 O O . MET A 1 84 ? -2.942 5.341 4.437 1.00 93.00 84 MET A O 1
ATOM 649 N N . ARG A 1 85 ? -2.502 4.684 6.537 1.00 91.00 85 ARG A N 1
ATOM 650 C CA . ARG A 1 85 ? -1.142 4.220 6.245 1.00 91.00 85 ARG A CA 1
ATOM 651 C C . ARG A 1 85 ? -1.139 3.088 5.219 1.00 91.00 85 ARG A C 1
ATOM 653 O O . ARG A 1 85 ? -0.319 3.113 4.305 1.00 91.00 85 ARG A O 1
ATOM 660 N N . LEU A 1 86 ? -2.035 2.108 5.356 1.00 90.88 86 LEU A N 1
ATOM 661 C CA . LEU A 1 86 ? -2.189 1.020 4.388 1.00 90.88 86 LEU A CA 1
ATOM 662 C C . LEU A 1 86 ? -2.540 1.563 2.994 1.00 90.88 86 LEU A C 1
ATOM 664 O O . LEU A 1 86 ? -1.928 1.146 2.010 1.00 90.88 86 LEU A O 1
ATOM 668 N N . LEU A 1 87 ? -3.471 2.519 2.919 1.00 92.25 87 LEU A N 1
ATOM 669 C CA . LEU A 1 87 ? -3.883 3.145 1.663 1.00 92.25 87 LEU A CA 1
ATOM 670 C C . LEU A 1 87 ? -2.737 3.897 0.990 1.00 92.25 87 LEU A C 1
ATOM 672 O O . LEU A 1 87 ? -2.548 3.755 -0.215 1.00 92.25 87 LEU A O 1
ATOM 676 N N . SER A 1 88 ? -1.946 4.653 1.758 1.00 92.69 88 SER A N 1
ATOM 677 C CA . SER A 1 88 ? -0.769 5.349 1.232 1.00 92.69 88 SER A CA 1
ATOM 678 C C . SER A 1 88 ? 0.217 4.372 0.598 1.00 92.69 88 SER A C 1
ATOM 680 O O . SER A 1 88 ? 0.676 4.614 -0.514 1.00 92.69 88 SER A O 1
ATOM 682 N N . TRP A 1 89 ? 0.506 3.245 1.260 1.00 90.81 89 TRP A N 1
ATOM 683 C CA . TRP A 1 89 ? 1.381 2.217 0.691 1.00 90.81 89 TRP A CA 1
ATOM 684 C C . TRP A 1 89 ? 0.801 1.624 -0.591 1.00 90.81 89 TRP A C 1
ATOM 686 O O . TRP A 1 89 ? 1.517 1.538 -1.587 1.00 90.81 89 TRP A O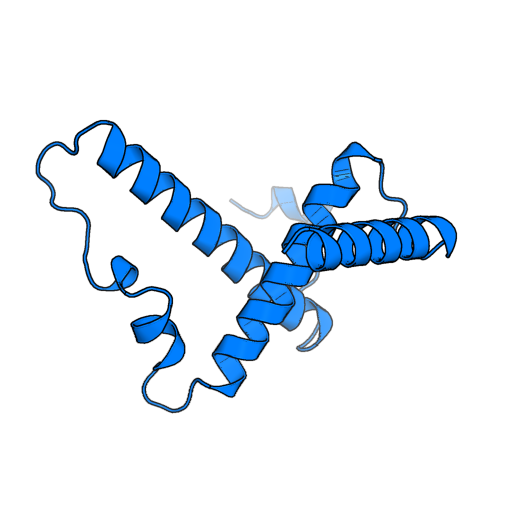 1
ATOM 696 N N . LEU A 1 90 ? -0.485 1.265 -0.597 1.00 89.88 90 LEU A N 1
ATOM 697 C CA . LEU A 1 90 ? -1.153 0.715 -1.777 1.00 89.88 90 LEU A CA 1
ATOM 698 C C . LEU A 1 90 ? -1.124 1.695 -2.962 1.00 89.88 90 LEU A C 1
ATOM 700 O O . LEU A 1 90 ? -0.842 1.288 -4.088 1.00 89.88 90 LEU A O 1
ATOM 704 N N . LEU A 1 91 ? -1.360 2.984 -2.701 1.00 89.94 91 LEU A N 1
ATOM 705 C CA . LEU A 1 91 ? -1.321 4.039 -3.711 1.00 89.94 91 LEU A CA 1
ATOM 706 C C . LEU A 1 91 ? 0.095 4.243 -4.257 1.00 89.94 91 LEU A C 1
ATOM 708 O O . LEU A 1 91 ? 0.265 4.317 -5.470 1.00 89.94 91 LEU A O 1
ATOM 712 N N . ILE A 1 92 ? 1.111 4.273 -3.387 1.00 87.69 92 ILE A N 1
ATOM 713 C CA . ILE A 1 92 ? 2.521 4.307 -3.804 1.00 87.69 92 ILE A CA 1
ATOM 714 C C . ILE A 1 92 ? 2.834 3.103 -4.699 1.00 87.69 92 ILE A C 1
ATOM 716 O O . ILE A 1 92 ? 3.443 3.275 -5.752 1.00 87.69 92 ILE A O 1
ATOM 720 N N . GLY A 1 93 ? 2.383 1.902 -4.329 1.00 85.44 93 GLY A N 1
ATOM 721 C CA . GLY A 1 93 ? 2.554 0.694 -5.135 1.00 85.44 93 GLY A CA 1
ATOM 722 C C . GLY A 1 93 ? 1.906 0.802 -6.519 1.00 85.44 93 GLY A C 1
ATOM 723 O O . GLY A 1 93 ? 2.559 0.538 -7.530 1.00 85.44 93 GLY A O 1
ATOM 724 N N . ALA A 1 94 ? 0.649 1.246 -6.579 1.00 84.00 94 ALA A N 1
ATOM 725 C CA . ALA A 1 94 ? -0.076 1.452 -7.832 1.00 84.00 94 ALA A CA 1
ATOM 726 C C . ALA A 1 94 ? 0.607 2.501 -8.727 1.00 84.00 94 ALA A C 1
ATOM 728 O O . ALA A 1 94 ? 0.854 2.242 -9.904 1.00 84.00 94 ALA A O 1
ATOM 729 N N . LEU A 1 95 ? 0.971 3.656 -8.157 1.00 83.38 95 LEU A N 1
ATOM 730 C CA . LEU A 1 95 ? 1.661 4.735 -8.867 1.00 83.38 95 LEU A CA 1
ATOM 731 C C . LEU A 1 95 ? 3.053 4.315 -9.340 1.00 83.38 95 LEU A C 1
ATOM 733 O O . LEU A 1 95 ? 3.423 4.651 -10.456 1.00 83.38 95 LEU A O 1
ATOM 737 N N . THR A 1 96 ? 3.803 3.551 -8.543 1.00 81.94 96 THR A N 1
ATOM 738 C CA . THR A 1 96 ? 5.122 3.024 -8.939 1.00 81.94 96 THR A CA 1
ATOM 739 C C . THR A 1 96 ? 4.993 2.101 -10.145 1.00 81.94 96 THR A C 1
ATOM 741 O O . THR A 1 96 ? 5.778 2.196 -11.084 1.00 81.94 96 THR A O 1
ATOM 744 N N . HIS A 1 97 ? 3.975 1.234 -10.164 1.00 72.75 97 HIS A N 1
ATOM 745 C CA . HIS A 1 97 ? 3.706 0.411 -11.338 1.00 72.75 97 HIS A CA 1
ATOM 746 C C . HIS A 1 97 ? 3.361 1.260 -12.564 1.00 72.75 97 HIS A C 1
ATOM 748 O O . HIS A 1 97 ? 3.943 1.041 -13.623 1.00 72.75 97 HIS A O 1
ATOM 754 N N . SER A 1 98 ? 2.476 2.249 -12.421 1.00 76.00 98 SER A N 1
ATOM 755 C CA . SER A 1 98 ? 2.151 3.171 -13.512 1.00 76.00 98 SER A CA 1
ATOM 756 C C . SER A 1 98 ? 3.390 3.929 -13.998 1.00 76.00 98 SER A C 1
ATOM 758 O O . SER A 1 98 ? 3.672 3.919 -15.184 1.00 76.00 98 SER A O 1
ATOM 760 N N . ALA A 1 99 ? 4.205 4.495 -13.111 1.00 71.62 99 ALA A N 1
ATOM 761 C CA . ALA A 1 99 ? 5.419 5.225 -13.476 1.00 71.62 99 ALA A CA 1
ATOM 762 C C . ALA A 1 99 ? 6.437 4.364 -14.244 1.00 71.62 99 ALA A C 1
ATOM 764 O O . ALA A 1 99 ? 7.111 4.855 -15.144 1.00 71.62 99 ALA A O 1
ATOM 765 N N . L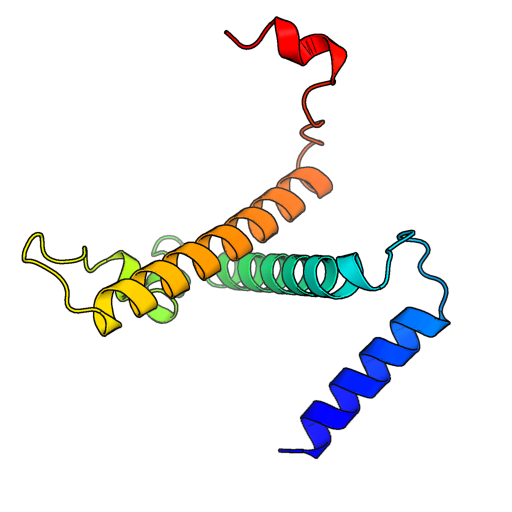EU A 1 100 ? 6.563 3.083 -13.893 1.00 68.88 100 LEU A N 1
ATOM 766 C CA . LEU A 1 100 ? 7.535 2.180 -14.515 1.00 68.88 100 LEU A CA 1
ATOM 767 C C . LEU A 1 100 ? 7.019 1.523 -15.806 1.00 68.88 100 LEU A C 1
ATOM 769 O O . LEU A 1 100 ? 7.831 1.159 -16.654 1.00 68.88 100 LEU A O 1
ATOM 773 N N . HIS A 1 101 ? 5.698 1.359 -15.964 1.00 68.50 101 HIS A N 1
ATOM 774 C CA . HIS A 1 101 ? 5.103 0.586 -17.067 1.00 68.50 101 HIS A CA 1
ATOM 775 C C . HIS A 1 101 ? 4.181 1.381 -18.005 1.00 68.50 101 HIS A C 1
ATOM 777 O O . HIS A 1 101 ? 3.984 0.964 -19.145 1.00 68.50 101 HIS A O 1
ATOM 783 N N . SER A 1 102 ? 3.625 2.514 -17.575 1.00 56.28 102 SER A N 1
ATOM 784 C CA . SER A 1 102 ? 2.844 3.434 -18.409 1.00 56.28 102 SER A CA 1
ATOM 785 C C . SER A 1 102 ?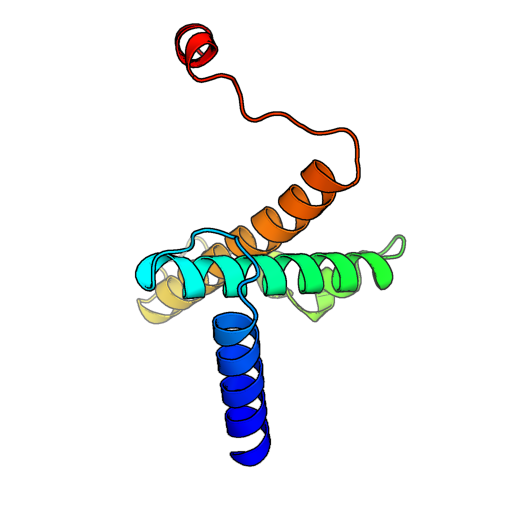 3.563 4.778 -18.464 1.00 56.28 102 SER A C 1
ATOM 787 O O . SER A 1 102 ? 3.496 5.504 -17.488 1.00 56.28 102 SER A O 1
ATOM 789 N N . SER A 1 103 ? 4.260 5.073 -19.569 1.00 53.00 103 SER A N 1
ATOM 790 C CA . SER A 1 103 ? 5.001 6.319 -19.862 1.00 53.00 103 SER A CA 1
ATOM 791 C C . SER A 1 103 ? 5.607 7.036 -18.641 1.00 53.00 103 SER A C 1
ATOM 793 O O . SER A 1 103 ? 4.868 7.693 -17.911 1.00 53.00 103 SER A O 1
ATOM 795 N N . PRO A 1 104 ? 6.938 7.004 -18.441 1.00 51.16 104 PRO A N 1
ATOM 796 C CA . PRO A 1 104 ? 7.565 7.465 -17.206 1.00 51.16 104 PRO A CA 1
ATOM 797 C C . PRO A 1 104 ? 7.105 8.871 -16.822 1.00 51.16 104 PRO A C 1
ATOM 799 O O . PRO A 1 104 ? 7.455 9.858 -17.469 1.00 51.16 104 PRO A O 1
ATOM 802 N N . CYS A 1 105 ? 6.306 8.965 -15.756 1.00 53.03 105 CYS A N 1
ATOM 803 C CA . CYS A 1 105 ? 6.092 10.227 -15.075 1.00 53.03 105 CYS A CA 1
ATOM 804 C C . CYS A 1 105 ? 7.405 10.541 -14.361 1.00 53.03 105 CYS A C 1
ATOM 806 O O . CYS A 1 105 ? 7.704 10.012 -13.288 1.00 53.03 105 CYS A O 1
ATOM 808 N N . PHE A 1 106 ? 8.248 11.325 -15.025 1.00 49.59 106 PHE A N 1
ATOM 809 C CA . PHE A 1 106 ? 9.492 11.769 -14.428 1.00 49.59 106 PHE A CA 1
ATOM 810 C C . PHE A 1 106 ? 9.157 12.575 -13.169 1.00 49.59 106 PHE A C 1
ATOM 812 O O . PHE A 1 106 ? 8.255 13.420 -13.219 1.00 49.59 106 PHE A O 1
ATOM 819 N N . PRO A 1 107 ? 9.833 12.317 -12.035 1.00 54.22 107 PRO A N 1
ATOM 820 C CA . PRO A 1 107 ? 9.733 13.217 -10.897 1.00 54.22 107 PRO A CA 1
ATOM 821 C C . PRO A 1 107 ? 10.049 14.632 -11.387 1.00 54.22 107 PRO A C 1
ATOM 823 O O . PRO A 1 107 ? 10.950 14.808 -12.210 1.00 54.22 107 PRO A O 1
ATOM 826 N N . VAL A 1 108 ? 9.281 15.625 -10.924 1.00 55.75 108 VAL A N 1
ATOM 827 C CA . VAL A 1 108 ? 9.506 17.026 -11.302 1.00 55.75 108 VAL A CA 1
ATOM 828 C C . VAL A 1 108 ? 10.982 17.347 -11.040 1.00 55.75 108 VAL A C 1
ATOM 830 O O . VAL A 1 108 ? 11.438 17.138 -9.911 1.00 55.75 108 VAL A O 1
ATOM 833 N N . PRO A 1 109 ? 11.747 17.799 -12.053 1.00 57.31 109 PRO A N 1
ATOM 834 C CA . PRO A 1 109 ? 13.147 18.150 -11.873 1.00 57.31 109 PRO A CA 1
ATOM 835 C C . PRO A 1 109 ? 13.295 19.133 -10.716 1.00 57.31 109 PRO A C 1
ATOM 837 O O . PRO A 1 109 ? 12.482 20.041 -10.563 1.00 57.31 109 PRO A O 1
ATOM 840 N N . GLN A 1 110 ? 14.339 18.974 -9.907 1.00 54.94 110 GLN A N 1
ATOM 841 C CA . GLN A 1 110 ? 14.558 19.813 -8.724 1.00 54.94 110 GLN A CA 1
ATOM 842 C C . GLN A 1 110 ? 14.646 21.310 -9.091 1.00 54.94 110 GLN A C 1
ATOM 844 O O . GLN A 1 110 ? 14.221 22.169 -8.323 1.00 54.94 110 GLN A O 1
ATOM 849 N N . GLU A 1 111 ? 15.087 21.604 -10.316 1.00 64.31 111 GLU A N 1
ATOM 850 C CA . GLU A 1 111 ? 15.130 22.938 -10.927 1.00 64.31 111 GLU A CA 1
ATOM 851 C C . GLU A 1 111 ? 13.747 23.513 -11.274 1.00 64.31 111 GLU A C 1
ATOM 853 O O . GLU A 1 111 ? 13.588 24.725 -11.320 1.00 64.31 111 GLU A O 1
ATOM 858 N N . ALA A 1 112 ? 12.730 22.670 -11.469 1.00 56.81 112 ALA A N 1
ATOM 859 C CA . ALA A 1 112 ? 11.352 23.087 -11.730 1.00 56.81 112 ALA A CA 1
ATOM 860 C C . ALA A 1 112 ? 10.516 23.264 -10.449 1.00 56.81 112 ALA A C 1
ATOM 862 O O . ALA A 1 112 ? 9.354 23.664 -10.523 1.00 56.81 112 ALA A O 1
ATOM 863 N N . SER A 1 113 ? 11.097 23.011 -9.269 1.00 55.59 113 SER A N 1
ATOM 864 C CA . SER A 1 113 ? 10.413 23.203 -7.981 1.00 55.59 113 SER A CA 1
ATOM 865 C C . SER A 1 113 ? 10.010 24.661 -7.727 1.00 55.59 113 SER A C 1
ATOM 867 O O . SER A 1 113 ? 8.976 24.905 -7.115 1.00 55.59 113 SER A O 1
ATOM 869 N N . CYS A 1 114 ? 10.766 25.629 -8.257 1.00 62.16 114 CYS A N 1
ATOM 870 C CA . CYS A 1 114 ? 10.473 27.061 -8.147 1.00 62.16 114 CYS A CA 1
ATOM 871 C C . CYS A 1 114 ? 9.309 27.537 -9.037 1.00 62.16 114 CYS A C 1
ATOM 873 O O . CYS A 1 114 ? 8.879 28.682 -8.908 1.00 62.16 114 CYS A O 1
ATOM 875 N N . HIS A 1 115 ? 8.799 26.680 -9.928 1.00 55.59 115 HIS A N 1
ATOM 876 C CA . HIS A 1 115 ? 7.670 26.977 -10.816 1.00 55.59 115 HIS A CA 1
ATOM 877 C C . HIS A 1 115 ? 6.344 26.379 -10.332 1.00 55.59 115 HIS A C 1
ATOM 879 O O . HIS A 1 115 ? 5.310 26.609 -10.957 1.00 55.59 115 HIS A O 1
ATOM 885 N N . ILE A 1 116 ? 6.364 25.623 -9.232 1.00 52.72 116 ILE A N 1
ATOM 886 C CA . ILE A 1 116 ? 5.158 25.140 -8.563 1.00 52.72 116 ILE A CA 1
ATOM 887 C C . ILE A 1 116 ? 4.813 26.158 -7.469 1.00 52.72 116 ILE A C 1
ATOM 889 O O . ILE A 1 116 ? 5.388 26.124 -6.383 1.00 52.72 116 ILE A O 1
ATOM 893 N N . ALA A 1 117 ? 3.912 27.086 -7.803 1.00 44.88 117 ALA A N 1
ATOM 894 C CA . ALA A 1 117 ? 3.284 28.048 -6.896 1.00 44.88 117 ALA A CA 1
ATOM 895 C C . ALA A 1 117 ? 1.773 27.795 -6.837 1.00 44.88 117 ALA A C 1
ATOM 897 O O . ALA A 1 117 ? 1.189 27.524 -7.913 1.00 44.88 117 ALA A O 1
#

Solvent-accessible surface area (backbone atoms only — not comparable to full-atom values): 6971 Å² total; per-residue (Å²): 114,70,68,59,56,52,51,53,50,53,53,50,52,50,53,65,72,65,64,71,82,72,83,64,52,83,85,44,45,66,56,52,54,51,40,53,51,18,26,52,51,35,50,54,40,54,77,58,36,60,100,75,44,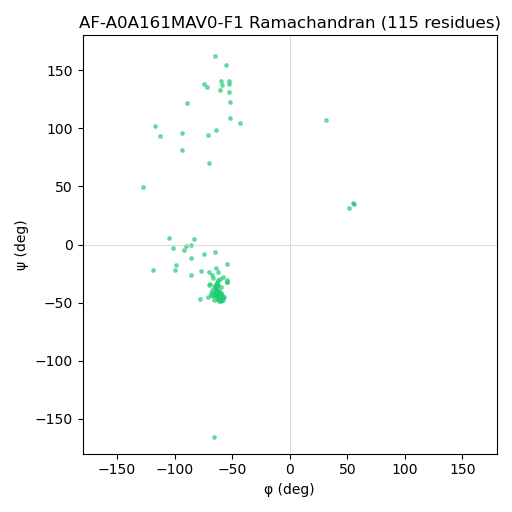53,40,49,61,70,78,44,52,66,76,80,51,74,80,67,94,60,89,70,52,78,65,58,50,51,51,49,53,50,51,51,52,51,50,53,42,32,49,51,9,41,50,51,50,40,35,76,74,51,76,68,68,69,74,80,53,81,84,53,54,84,74,70,126